Protein AF-A0A556QTY7-F1 (afdb_monomer_lite)

Foldseek 3Di:
DDDPAPCPDPQCVPQPLPDPQPDDAAAPVNLVPADPLLNLQLVVCVVVVLLVDSQSKDFQVVSCVVVVDPDPVSNVSNVVRCVVRVQWADGPDPRMIHGRNSHHDPVSVVNHD

Secondary structure (DSSP, 8-state):
-----GGGSGGGTT-TTSSS--SPPP-HHHHHHS-HHHHHHHHHHHHHTTTTSTT-EEEHHHHHHHH--S-HHHHHHHHHHHHHTTSEEE-SSTTEEEE-GGGS-HHHHHTT-

Sequence (113 aa):
MYNKGIKTFEEFLENPFLGENIGNAIDIEFMLSLSKPAQNIIRYMVKKKTCLEDKFLFDVDDFNKFSGYKSRAVYLKGVIDLIMKNVLAKTKLPHLYWVNKGILDKSSLISVM

Structure (mmCIF, N/CA/C/O backbone):
data_AF-A0A556QTY7-F1
#
_entry.id   AF-A0A556QTY7-F1
#
loop_
_atom_site.group_PDB
_atom_site.id
_atom_site.type_symbol
_atom_site.label_atom_id
_atom_site.label_alt_id
_atom_site.label_comp_id
_atom_site.label_asym_id
_atom_site.label_entity_id
_atom_site.label_seq_id
_atom_site.pdbx_PDB_ins_code
_atom_site.Cartn_x
_atom_site.Cartn_y
_atom_site.Cartn_z
_atom_site.occupancy
_atom_site.B_iso_or_equiv
_atom_site.auth_seq_id
_atom_site.auth_comp_id
_atom_site.auth_asym_id
_atom_site.auth_atom_id
_atom_site.pdbx_PDB_model_num
ATOM 1 N N . MET A 1 1 ? -29.609 6.331 10.913 1.00 36.16 1 MET A N 1
ATOM 2 C CA . MET A 1 1 ? -29.243 4.905 10.768 1.00 36.16 1 MET A CA 1
ATOM 3 C C . MET A 1 1 ? -27.751 4.783 11.027 1.00 36.16 1 MET A C 1
ATOM 5 O O . MET A 1 1 ? -26.978 5.389 10.301 1.00 36.16 1 MET A O 1
ATOM 9 N N . TYR A 1 2 ? -27.351 4.107 12.106 1.00 31.50 2 TYR A N 1
ATOM 10 C CA . TYR A 1 2 ? -25.938 3.864 12.413 1.00 31.50 2 TYR A CA 1
ATOM 11 C C . TYR A 1 2 ? -25.379 2.870 11.389 1.00 31.50 2 TYR A C 1
ATOM 13 O O . TYR A 1 2 ? -25.837 1.728 11.342 1.00 31.50 2 TYR A O 1
ATOM 21 N N . ASN A 1 3 ? -24.408 3.296 10.575 1.00 39.53 3 ASN A N 1
ATOM 22 C CA . ASN A 1 3 ? -23.601 2.376 9.777 1.00 39.53 3 ASN A CA 1
ATOM 23 C C . ASN A 1 3 ? -22.911 1.418 10.753 1.00 39.53 3 ASN A C 1
ATOM 25 O O . ASN A 1 3 ? -22.006 1.822 11.484 1.00 39.53 3 ASN A O 1
ATOM 29 N N . LYS A 1 4 ? -23.371 0.164 10.805 1.00 41.53 4 LYS A N 1
ATOM 30 C CA . LYS A 1 4 ? -22.681 -0.925 11.503 1.00 41.53 4 LYS A CA 1
ATOM 31 C C . LYS A 1 4 ? -21.369 -1.166 10.756 1.00 41.53 4 LYS A C 1
ATOM 33 O O . LYS A 1 4 ? -21.322 -1.920 9.794 1.00 41.53 4 LYS A O 1
ATOM 38 N N . GLY A 1 5 ? -20.356 -0.385 11.123 1.00 47.09 5 GLY A N 1
ATOM 39 C CA . GLY A 1 5 ? -19.059 -0.373 10.467 1.00 47.09 5 GLY A CA 1
ATOM 40 C C . GLY A 1 5 ? -18.319 -1.697 10.627 1.00 47.09 5 GLY A C 1
ATOM 41 O O . GLY A 1 5 ? -18.598 -2.473 11.537 1.00 47.09 5 GLY A O 1
ATOM 42 N N . ILE A 1 6 ? -17.317 -1.876 9.766 1.00 51.94 6 ILE A N 1
ATOM 43 C CA . ILE A 1 6 ? -16.350 -2.986 9.646 1.00 51.94 6 ILE A CA 1
ATOM 44 C C . ILE A 1 6 ? -15.837 -3.554 10.989 1.00 51.94 6 ILE A C 1
ATOM 46 O O . ILE A 1 6 ? -15.454 -4.717 11.061 1.00 51.94 6 ILE A O 1
ATOM 50 N N . LYS A 1 7 ? -15.917 -2.769 12.072 1.00 47.66 7 LYS A N 1
ATOM 51 C CA . LYS A 1 7 ? -15.647 -3.152 13.468 1.00 47.66 7 LYS A CA 1
ATOM 52 C C . LYS A 1 7 ? -16.420 -4.381 13.975 1.00 47.66 7 LYS A C 1
ATOM 54 O O . LYS A 1 7 ? -16.069 -4.897 15.026 1.00 47.66 7 LYS A O 1
ATOM 59 N N . THR A 1 8 ? -17.481 -4.823 13.296 1.00 48.44 8 THR A N 1
ATOM 60 C CA . THR A 1 8 ? -18.287 -5.980 13.727 1.00 48.44 8 THR A CA 1
ATOM 61 C C . THR A 1 8 ? -17.767 -7.337 13.247 1.00 48.44 8 THR A C 1
ATOM 63 O O . THR A 1 8 ? -18.333 -8.350 13.641 1.00 48.44 8 THR A O 1
ATOM 66 N N . PHE A 1 9 ? -16.729 -7.386 12.407 1.00 55.62 9 PHE A N 1
ATOM 67 C CA . PHE A 1 9 ? -16.095 -8.643 11.996 1.00 55.62 9 PHE A CA 1
ATOM 68 C C . PHE A 1 9 ? -14.817 -8.872 12.813 1.00 55.62 9 PHE A C 1
ATOM 70 O O . PHE A 1 9 ? -13.923 -8.028 12.799 1.00 55.62 9 PHE A O 1
ATOM 77 N N . GLU A 1 10 ? -14.716 -10.011 13.508 1.00 60.38 10 GLU A N 1
ATOM 78 C CA . GLU A 1 10 ? -13.575 -10.347 14.383 1.00 60.38 10 GLU A CA 1
ATOM 79 C C . GLU A 1 10 ? -12.225 -10.268 13.659 1.00 60.38 10 GLU A C 1
ATOM 81 O O . GLU A 1 10 ? -11.234 -9.812 14.221 1.00 60.38 10 GLU A O 1
ATOM 86 N N . GLU A 1 11 ? -12.199 -10.631 12.378 1.00 58.00 11 GLU A N 1
ATOM 87 C CA . GLU A 1 11 ? -11.009 -10.597 11.521 1.00 58.00 11 GLU A CA 1
ATOM 88 C C . GLU A 1 11 ? -10.478 -9.175 11.298 1.00 58.00 11 GLU A C 1
ATOM 90 O O . GLU A 1 11 ? -9.301 -8.994 10.998 1.00 58.00 11 GLU A O 1
ATOM 95 N N . PHE A 1 12 ? -11.336 -8.164 11.459 1.00 60.31 12 PHE A N 1
ATOM 96 C CA . PHE A 1 12 ? -10.996 -6.758 11.281 1.00 60.31 12 PHE A CA 1
ATOM 97 C C . PHE A 1 12 ? -10.619 -6.080 12.596 1.00 60.31 12 PHE A C 1
ATOM 99 O O . PHE A 1 12 ? -10.015 -5.017 12.539 1.00 60.31 12 PHE A O 1
ATOM 106 N N . LEU A 1 13 ? -10.884 -6.683 13.764 1.00 62.81 13 LEU A N 1
ATOM 107 C CA . LEU A 1 13 ? -10.460 -6.138 15.065 1.00 62.81 13 LEU A CA 1
ATOM 108 C C . LEU A 1 13 ? -8.935 -5.983 15.173 1.00 62.81 13 LEU A C 1
ATOM 110 O O . LEU A 1 13 ? -8.453 -5.170 15.954 1.00 62.81 13 LEU A O 1
ATOM 114 N N . GLU A 1 14 ? -8.182 -6.731 14.366 1.00 73.81 14 GLU A N 1
ATOM 115 C CA . GLU A 1 14 ? -6.719 -6.691 14.325 1.00 73.81 14 GLU A CA 1
ATOM 116 C C . GLU A 1 14 ? -6.150 -5.680 13.326 1.00 73.81 14 GLU A C 1
ATOM 118 O O . GLU A 1 14 ? -4.932 -5.586 13.188 1.00 73.81 14 GLU A O 1
ATOM 123 N N . ASN A 1 15 ? -6.990 -4.938 12.597 1.00 79.81 15 ASN A N 1
ATOM 124 C CA . ASN A 1 15 ? -6.492 -3.909 11.693 1.00 79.81 15 ASN A CA 1
ATOM 125 C C . ASN A 1 15 ? -5.863 -2.765 12.519 1.00 79.81 15 ASN A C 1
ATOM 127 O O . ASN A 1 15 ? -6.591 -2.030 13.193 1.00 79.81 15 ASN A O 1
ATOM 131 N N . PRO A 1 16 ? -4.529 -2.565 12.444 1.00 80.75 16 PRO A N 1
ATOM 132 C CA . PRO A 1 16 ? -3.829 -1.583 13.271 1.00 80.75 16 PRO A CA 1
ATOM 133 C C . PRO A 1 16 ? -4.141 -0.137 12.867 1.00 80.75 16 PRO A C 1
ATOM 135 O O . PRO A 1 16 ? -3.773 0.792 13.578 1.00 80.75 16 PRO A O 1
ATOM 138 N N . PHE A 1 17 ? -4.818 0.062 11.735 1.00 79.75 17 PHE A N 1
ATOM 139 C CA . PHE A 1 17 ? -5.254 1.365 11.245 1.00 79.75 17 PHE A CA 1
ATOM 140 C C . PHE A 1 17 ? -6.708 1.685 11.630 1.00 79.75 17 PHE A C 1
ATOM 142 O O . PHE A 1 17 ? -7.267 2.675 11.160 1.00 79.75 17 PHE A O 1
ATOM 149 N N . LEU A 1 18 ? -7.356 0.861 12.467 1.00 72.62 18 LEU A N 1
ATOM 150 C CA . LEU A 1 18 ? -8.665 1.179 13.041 1.00 72.62 18 LEU A CA 1
ATOM 151 C C . LEU A 1 18 ? -8.515 2.140 14.222 1.00 72.62 18 LEU A C 1
ATOM 153 O O . LEU A 1 18 ? -8.396 1.742 15.375 1.00 72.62 18 LEU A O 1
ATOM 157 N N . GLY A 1 19 ? -8.567 3.429 13.925 1.00 64.69 19 GLY A N 1
ATOM 158 C CA . GLY A 1 19 ? -8.320 4.510 14.876 1.00 64.69 19 GLY A CA 1
ATOM 159 C C . GLY A 1 19 ? -7.799 5.716 14.108 1.00 64.69 19 GLY A C 1
ATOM 160 O O . GLY A 1 19 ? -7.618 5.610 12.901 1.00 64.69 19 GLY A O 1
ATOM 161 N N . GLU A 1 20 ? -7.658 6.865 14.764 1.00 54.50 20 GLU A N 1
ATOM 162 C CA . GLU A 1 20 ? -7.240 8.149 14.172 1.00 54.50 20 GLU A CA 1
ATOM 163 C C . GLU A 1 20 ? -6.194 8.025 13.052 1.00 54.50 20 GLU A C 1
ATOM 165 O O . GLU A 1 20 ? -5.313 7.181 13.131 1.00 54.50 20 GLU A O 1
ATOM 170 N N . ASN A 1 21 ? -6.288 8.868 12.015 1.00 55.19 21 ASN A N 1
ATOM 171 C CA . ASN A 1 21 ? -5.392 8.878 10.850 1.00 55.19 21 ASN A CA 1
ATOM 172 C C . ASN A 1 21 ? -3.905 8.867 11.261 1.00 55.19 21 ASN A C 1
ATOM 174 O O . ASN A 1 21 ? -3.316 9.914 11.525 1.00 55.19 21 ASN A O 1
ATOM 178 N N . ILE A 1 22 ? -3.285 7.685 11.287 1.00 55.97 22 ILE A N 1
ATOM 179 C CA . ILE A 1 22 ? -1.876 7.526 11.655 1.00 55.97 22 ILE A CA 1
ATOM 180 C C . ILE A 1 22 ? -1.027 7.734 10.400 1.00 55.97 22 ILE A C 1
ATOM 182 O O . ILE A 1 22 ? -0.637 6.771 9.750 1.00 55.97 22 ILE A O 1
ATOM 186 N N . GLY A 1 23 ? -0.742 8.976 10.020 1.00 59.41 23 GLY A N 1
ATOM 187 C CA . GLY A 1 23 ? 0.266 9.242 8.991 1.00 59.41 23 GLY A CA 1
ATOM 188 C C . GLY A 1 23 ? 0.052 10.517 8.194 1.00 59.41 23 GLY A C 1
ATOM 189 O O . GLY A 1 23 ? -1.056 11.039 8.098 1.00 59.41 23 GLY A O 1
ATOM 190 N N . ASN A 1 24 ? 1.145 10.997 7.605 1.00 61.53 24 ASN A N 1
ATOM 191 C CA . ASN A 1 24 ? 1.113 12.097 6.653 1.00 61.53 24 ASN A CA 1
ATOM 192 C C . ASN A 1 24 ? 0.522 11.606 5.324 1.00 61.53 24 ASN A C 1
ATOM 194 O O . ASN A 1 24 ? 0.777 10.476 4.900 1.00 61.53 24 ASN A O 1
ATOM 198 N N . ALA A 1 25 ? -0.252 12.472 4.676 1.00 72.19 25 ALA A N 1
ATOM 199 C CA . ALA A 1 25 ? -0.752 12.285 3.320 1.00 72.19 25 ALA A CA 1
ATOM 200 C C . ALA A 1 25 ? 0.365 11.847 2.354 1.00 72.19 25 ALA A C 1
ATOM 202 O O . ALA A 1 25 ? 1.483 12.354 2.436 1.00 72.19 25 ALA A O 1
ATOM 203 N N . ILE A 1 26 ? 0.058 10.956 1.403 1.00 78.19 26 ILE A N 1
ATOM 204 C CA . ILE A 1 26 ? 0.943 10.733 0.251 1.00 78.19 26 ILE A CA 1
ATOM 205 C C . ILE A 1 26 ? 1.069 12.036 -0.535 1.00 78.19 26 ILE A C 1
ATOM 207 O O . ILE A 1 26 ? 0.093 12.520 -1.104 1.00 78.19 26 ILE A O 1
ATOM 211 N N . ASP A 1 27 ? 2.288 12.556 -0.596 1.00 81.12 27 ASP A N 1
ATO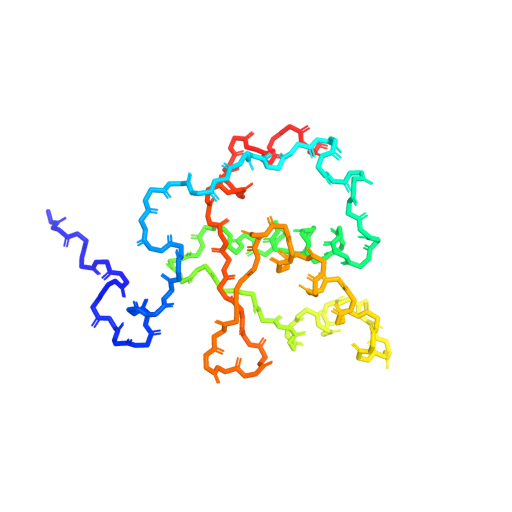M 212 C CA . ASP A 1 27 ? 2.690 13.671 -1.439 1.00 81.12 27 ASP A CA 1
ATOM 213 C C . ASP A 1 27 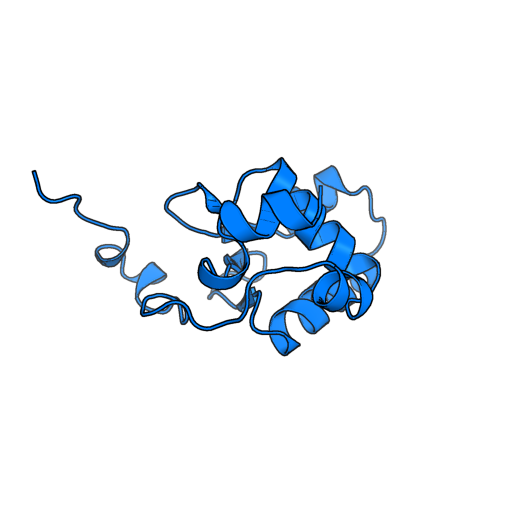? 3.806 13.241 -2.413 1.00 81.12 27 ASP A C 1
ATOM 215 O O . ASP A 1 27 ? 4.194 12.066 -2.503 1.00 81.12 27 ASP A O 1
ATOM 219 N N . ILE A 1 28 ? 4.300 14.199 -3.199 1.00 83.00 28 ILE A N 1
ATOM 220 C CA . ILE A 1 28 ? 5.345 13.951 -4.196 1.00 83.00 28 ILE A CA 1
ATOM 221 C C . ILE A 1 28 ? 6.648 13.497 -3.521 1.00 83.00 28 ILE A C 1
ATOM 223 O O . ILE A 1 28 ? 7.285 12.562 -4.008 1.00 83.00 28 ILE A O 1
ATOM 227 N N . GLU A 1 29 ? 7.039 14.108 -2.401 1.00 86.31 29 GLU A N 1
ATOM 228 C CA . GLU A 1 29 ? 8.278 13.767 -1.692 1.00 86.31 29 GLU A CA 1
ATOM 229 C C . GLU A 1 29 ? 8.229 12.339 -1.143 1.00 86.31 29 GLU A C 1
ATOM 231 O O . GLU A 1 29 ? 9.163 11.553 -1.339 1.00 86.31 29 GLU A O 1
ATOM 236 N N . PHE A 1 30 ? 7.100 11.959 -0.544 1.00 87.12 30 PHE A N 1
ATOM 237 C CA . PHE A 1 30 ? 6.843 10.605 -0.089 1.00 87.12 30 PHE A CA 1
ATOM 238 C C . PHE A 1 30 ? 6.962 9.612 -1.246 1.00 87.12 30 PHE A C 1
ATOM 240 O O . PHE A 1 30 ? 7.708 8.637 -1.139 1.00 87.12 30 PHE A O 1
ATOM 247 N N . MET A 1 31 ? 6.304 9.879 -2.379 1.00 88.50 31 MET A N 1
ATOM 248 C CA . MET A 1 31 ? 6.367 9.014 -3.563 1.00 88.50 31 MET A CA 1
ATOM 249 C C . MET A 1 31 ? 7.781 8.866 -4.125 1.00 88.50 31 MET A C 1
ATOM 251 O O . MET A 1 31 ? 8.148 7.772 -4.560 1.00 88.50 31 MET A O 1
ATOM 255 N N . LEU A 1 32 ? 8.579 9.936 -4.117 1.00 89.00 32 LEU A N 1
ATOM 256 C CA . LEU A 1 32 ? 9.974 9.904 -4.560 1.00 89.00 32 LEU A CA 1
ATOM 257 C C . LEU A 1 32 ? 10.878 9.135 -3.589 1.00 89.00 32 LEU A C 1
ATOM 259 O O . LEU A 1 32 ? 11.847 8.519 -4.031 1.00 89.00 32 LEU A O 1
ATOM 263 N N . SER A 1 33 ? 10.538 9.108 -2.297 1.00 91.25 33 SER A N 1
ATOM 264 C CA . SER A 1 33 ? 11.263 8.326 -1.287 1.00 91.25 33 SER A CA 1
ATOM 265 C C . SER A 1 33 ? 11.047 6.810 -1.405 1.00 91.25 33 SER A C 1
ATOM 267 O O . SER A 1 33 ? 11.852 6.032 -0.892 1.00 91.25 33 SER A O 1
ATOM 269 N N . LEU A 1 34 ? 9.972 6.383 -2.078 1.00 91.56 34 LEU A N 1
ATOM 270 C CA . LEU A 1 34 ? 9.616 4.977 -2.243 1.00 91.56 34 LEU A CA 1
ATOM 271 C C . LEU A 1 34 ? 10.415 4.301 -3.357 1.00 91.56 34 LEU A C 1
ATOM 273 O O . LEU A 1 34 ? 10.661 4.858 -4.432 1.00 91.56 34 LEU A O 1
ATOM 277 N N . SER A 1 35 ? 10.693 3.015 -3.159 1.00 93.25 35 SER A N 1
ATOM 278 C CA . SER A 1 35 ? 11.192 2.143 -4.214 1.00 93.25 35 SER A CA 1
ATOM 279 C C . SER A 1 35 ? 10.217 2.064 -5.396 1.00 93.25 35 SER A C 1
ATOM 281 O O . SER A 1 35 ? 8.996 2.166 -5.253 1.00 93.25 35 SER A O 1
ATOM 283 N N . LYS A 1 36 ? 10.740 1.811 -6.604 1.00 90.62 36 LYS A N 1
ATOM 284 C CA . LYS A 1 36 ? 9.899 1.700 -7.808 1.00 90.62 36 LYS A CA 1
ATOM 285 C C . LYS A 1 36 ? 8.762 0.667 -7.672 1.00 90.62 36 LYS A C 1
ATOM 287 O O . LYS A 1 36 ? 7.646 0.989 -8.085 1.00 90.62 36 LYS A O 1
ATOM 292 N N . PRO A 1 37 ? 8.982 -0.529 -7.083 1.00 91.38 37 PRO A N 1
ATOM 293 C CA . PRO A 1 37 ? 7.894 -1.469 -6.820 1.00 91.38 37 PRO A CA 1
ATOM 294 C C . PRO A 1 37 ? 6.841 -0.921 -5.846 1.00 91.38 37 PRO A C 1
ATOM 296 O O . PRO A 1 37 ? 5.653 -1.085 -6.110 1.00 91.38 37 PRO A O 1
ATOM 299 N N . ALA A 1 38 ? 7.241 -0.222 -4.777 1.00 92.06 38 ALA A N 1
ATOM 300 C CA . ALA A 1 38 ? 6.307 0.396 -3.831 1.00 92.06 38 ALA A CA 1
ATOM 301 C C . ALA A 1 38 ? 5.444 1.474 -4.503 1.00 92.06 38 ALA A C 1
ATOM 303 O O . ALA A 1 38 ? 4.220 1.447 -4.382 1.00 92.06 38 ALA A O 1
ATOM 304 N N . GLN A 1 39 ? 6.047 2.351 -5.313 1.00 91.25 39 GLN A N 1
ATOM 305 C CA . GLN A 1 39 ? 5.293 3.334 -6.101 1.00 91.25 39 GLN A CA 1
ATOM 306 C C . GLN A 1 39 ? 4.256 2.672 -7.021 1.00 91.25 39 GLN A C 1
ATOM 308 O O . GLN A 1 39 ? 3.159 3.195 -7.203 1.00 91.25 39 GLN A O 1
ATOM 313 N N . ASN A 1 40 ? 4.590 1.530 -7.631 1.00 90.31 40 ASN A N 1
ATOM 314 C CA . ASN A 1 40 ? 3.664 0.806 -8.502 1.00 90.31 40 ASN A CA 1
ATOM 315 C C . ASN A 1 40 ? 2.501 0.182 -7.726 1.00 90.31 40 ASN A C 1
ATOM 317 O O . ASN A 1 40 ? 1.376 0.198 -8.224 1.00 90.31 40 ASN A O 1
ATOM 321 N N . ILE A 1 41 ? 2.750 -0.306 -6.509 1.00 91.38 41 ILE A N 1
ATOM 322 C CA . ILE A 1 41 ? 1.697 -0.781 -5.605 1.00 91.38 41 ILE A CA 1
ATOM 323 C C . ILE A 1 41 ? 0.768 0.378 -5.215 1.00 91.38 41 ILE A C 1
ATOM 325 O O . ILE A 1 41 ? -0.448 0.226 -5.299 1.00 91.38 41 ILE A O 1
ATOM 329 N N . ILE A 1 42 ? 1.303 1.563 -4.895 1.00 89.12 42 ILE A N 1
ATOM 330 C CA . ILE A 1 42 ? 0.471 2.748 -4.622 1.00 89.12 42 ILE A CA 1
ATOM 331 C C . ILE A 1 42 ? -0.380 3.119 -5.839 1.00 89.12 42 ILE A C 1
ATOM 333 O O . ILE A 1 42 ? -1.598 3.221 -5.717 1.00 89.12 42 ILE A O 1
ATOM 337 N N . ARG A 1 43 ? 0.217 3.236 -7.034 1.00 87.31 43 ARG A N 1
ATOM 338 C CA . ARG A 1 43 ? -0.535 3.522 -8.273 1.00 87.31 43 ARG A CA 1
ATOM 339 C C . ARG A 1 43 ? -1.654 2.510 -8.513 1.00 87.31 43 ARG A C 1
ATOM 341 O O . ARG A 1 43 ? -2.742 2.882 -8.945 1.00 87.31 43 ARG A O 1
ATOM 348 N N . TYR A 1 44 ? -1.392 1.238 -8.230 1.00 88.44 44 TYR A N 1
ATOM 349 C CA . TYR A 1 44 ? -2.391 0.185 -8.323 1.00 88.44 44 TYR A CA 1
ATOM 350 C C . TYR A 1 44 ? -3.543 0.381 -7.329 1.00 88.44 44 TYR A C 1
ATOM 352 O O . TYR A 1 44 ? -4.697 0.370 -7.756 1.00 88.44 44 TYR A O 1
ATOM 360 N N . MET A 1 45 ? -3.250 0.617 -6.045 1.00 87.19 45 MET A N 1
ATOM 361 C CA . MET A 1 45 ? -4.276 0.846 -5.018 1.00 87.19 45 MET A CA 1
ATOM 362 C C . MET A 1 45 ? -5.139 2.072 -5.344 1.00 87.19 45 MET A C 1
ATOM 364 O O . MET A 1 45 ? -6.361 2.039 -5.210 1.00 87.19 45 MET A O 1
ATOM 368 N N . VAL A 1 46 ? -4.522 3.139 -5.860 1.00 82.56 46 VAL A N 1
ATOM 369 C CA . VAL A 1 46 ? -5.231 4.339 -6.328 1.00 82.56 46 VAL A CA 1
ATOM 370 C C . VAL A 1 46 ? -6.142 4.012 -7.508 1.00 82.56 46 VAL A C 1
ATOM 372 O O . VAL A 1 46 ? -7.326 4.347 -7.488 1.00 82.56 46 VAL A O 1
ATOM 375 N N . LYS A 1 47 ? -5.630 3.296 -8.517 1.00 83.12 47 LYS A N 1
ATOM 376 C CA . LYS A 1 47 ? -6.407 2.896 -9.700 1.00 83.12 47 LYS A CA 1
ATOM 377 C C . LYS A 1 47 ? -7.593 1.999 -9.339 1.00 83.12 47 LYS A C 1
ATOM 379 O O . LYS A 1 47 ? -8.671 2.158 -9.908 1.00 83.12 47 LYS A O 1
ATOM 384 N N . LYS A 1 48 ? -7.398 1.063 -8.408 1.00 81.69 48 LYS A N 1
ATOM 385 C CA . LYS A 1 48 ? -8.442 0.165 -7.895 1.00 81.69 48 LYS A CA 1
ATOM 386 C C . LYS A 1 48 ? -9.379 0.844 -6.900 1.00 81.69 48 LYS A C 1
ATOM 388 O O . LYS A 1 48 ? -10.393 0.255 -6.556 1.00 81.69 48 LYS A O 1
ATOM 393 N N . LYS A 1 49 ? -9.082 2.083 -6.492 1.00 75.19 49 LYS A N 1
ATOM 394 C CA . LYS A 1 49 ? -9.832 2.828 -5.474 1.00 75.19 49 LYS A CA 1
ATOM 395 C C . LYS A 1 49 ? -9.923 2.053 -4.160 1.00 75.19 49 LYS A C 1
ATOM 397 O O . LYS A 1 49 ? -10.928 2.122 -3.463 1.00 75.19 49 LYS A O 1
ATOM 402 N N . THR A 1 50 ? -8.853 1.353 -3.797 1.00 68.81 50 THR A N 1
ATOM 403 C CA . THR A 1 50 ? -8.785 0.519 -2.591 1.00 68.81 50 THR A CA 1
ATOM 404 C C . THR A 1 50 ? -8.946 1.350 -1.309 1.00 68.81 50 THR A C 1
ATOM 406 O O . THR A 1 50 ? -9.387 0.844 -0.284 1.00 68.81 50 THR A O 1
ATOM 409 N N . CYS A 1 51 ? -8.662 2.657 -1.376 1.00 60.97 51 CYS A N 1
ATOM 410 C CA . CYS A 1 51 ? -8.939 3.636 -0.320 1.00 60.97 51 CYS A CA 1
ATOM 411 C C . CYS A 1 51 ? -10.407 4.100 -0.240 1.00 60.97 51 CYS A C 1
ATOM 413 O O . CYS A 1 51 ? -10.749 4.924 0.604 1.00 60.97 51 CYS A O 1
ATOM 415 N N . LEU A 1 52 ? -11.277 3.626 -1.131 1.00 62.19 52 LEU A N 1
ATOM 416 C CA . LEU A 1 52 ? -12.720 3.873 -1.099 1.00 62.19 52 LEU A CA 1
ATOM 417 C C . LEU A 1 52 ? -13.510 2.613 -0.734 1.00 62.19 52 LEU A C 1
ATOM 419 O O . LEU A 1 52 ? -14.719 2.699 -0.539 1.00 62.19 52 LEU A O 1
ATOM 423 N N . GLU A 1 53 ? -12.849 1.458 -0.662 1.00 64.88 53 GLU A N 1
ATOM 424 C CA . GLU A 1 53 ? -13.468 0.216 -0.220 1.00 64.88 53 GLU A CA 1
ATOM 425 C C . GLU A 1 53 ? -13.631 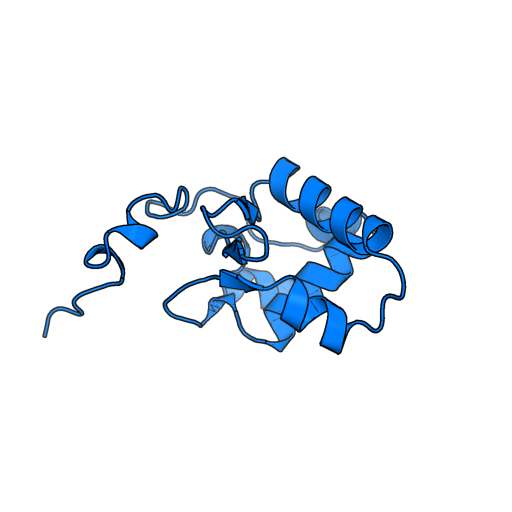0.218 1.297 1.00 64.88 53 GLU A C 1
ATOM 427 O O . GLU A 1 53 ? -12.720 0.611 2.021 1.00 64.88 53 GLU A O 1
ATOM 432 N N . ASP A 1 54 ? -14.752 -0.311 1.787 1.00 62.38 54 ASP A N 1
ATOM 433 C CA . ASP A 1 54 ? -15.019 -0.414 3.226 1.00 62.38 54 ASP A CA 1
ATOM 434 C C . ASP A 1 54 ? -13.910 -1.177 3.970 1.00 62.38 54 ASP A C 1
ATOM 436 O O . ASP A 1 54 ? -13.631 -0.914 5.135 1.00 62.38 54 ASP A O 1
ATOM 440 N N . LYS A 1 55 ? -13.250 -2.126 3.299 1.00 63.28 55 LYS A N 1
ATOM 441 C CA . LYS A 1 55 ? -12.304 -3.054 3.927 1.00 63.28 55 LYS A CA 1
ATOM 442 C C . LYS A 1 55 ? -10.845 -2.592 3.893 1.00 63.28 55 LYS A C 1
ATOM 444 O O . LYS A 1 55 ? -10.071 -3.108 4.691 1.00 63.28 55 LYS A O 1
ATOM 449 N N . PHE A 1 56 ? -10.477 -1.637 3.030 1.00 79.31 56 PHE A N 1
ATOM 450 C CA . PHE A 1 56 ? -9.107 -1.109 2.891 1.00 79.31 56 PHE A CA 1
ATOM 451 C C . PHE A 1 56 ? -8.034 -2.211 2.821 1.00 79.31 56 PHE A C 1
ATOM 453 O O . PHE A 1 56 ? -7.120 -2.264 3.646 1.00 79.31 56 PHE A O 1
ATOM 460 N N . LEU A 1 57 ? -8.167 -3.124 1.856 1.00 85.12 57 LEU A N 1
ATOM 461 C CA . LEU A 1 57 ? -7.301 -4.297 1.725 1.00 85.12 57 LEU A CA 1
ATOM 462 C C . LEU A 1 57 ? -6.503 -4.272 0.427 1.00 85.12 57 LEU A C 1
ATOM 464 O O . LEU A 1 57 ? -7.061 -4.136 -0.654 1.00 85.12 57 LEU A O 1
ATOM 468 N N . PHE A 1 58 ? -5.198 -4.497 0.524 1.00 88.69 58 PHE A N 1
ATOM 469 C CA . PHE A 1 58 ? -4.339 -4.736 -0.625 1.00 88.69 58 PHE A CA 1
ATOM 470 C C . PHE A 1 58 ? -4.129 -6.240 -0.823 1.00 88.69 58 PHE A C 1
ATOM 472 O O . PHE A 1 58 ? -3.556 -6.908 0.039 1.00 88.69 58 PHE A O 1
ATOM 479 N N . ASP A 1 59 ? -4.574 -6.750 -1.974 1.00 88.88 59 ASP A N 1
ATOM 480 C CA . ASP A 1 59 ? -4.350 -8.127 -2.419 1.00 88.88 59 ASP A CA 1
ATOM 481 C C . ASP A 1 59 ? -3.159 -8.201 -3.384 1.00 88.88 59 ASP A C 1
ATOM 483 O O . ASP A 1 59 ? -3.182 -7.670 -4.501 1.00 88.88 59 ASP A O 1
ATOM 487 N N . VAL A 1 60 ? -2.105 -8.882 -2.938 1.00 87.88 60 VAL A N 1
ATOM 488 C CA . VAL A 1 60 ? -0.882 -9.105 -3.713 1.00 87.88 60 VAL A CA 1
ATOM 489 C C . VAL A 1 60 ? -1.121 -9.989 -4.934 1.00 87.88 60 VAL A C 1
ATOM 491 O O . VAL A 1 60 ? -0.475 -9.789 -5.965 1.00 87.88 60 VAL A O 1
ATOM 494 N N . ASP A 1 61 ? -2.022 -10.962 -4.849 1.00 85.88 61 ASP A N 1
ATOM 495 C CA . ASP A 1 61 ? -2.286 -11.873 -5.955 1.00 85.88 61 ASP A CA 1
ATOM 496 C C . ASP A 1 61 ? -3.078 -11.165 -7.064 1.00 85.88 61 ASP A C 1
ATOM 498 O O . ASP A 1 61 ? -2.780 -11.365 -8.246 1.00 85.88 61 ASP A O 1
ATOM 502 N N . ASP A 1 62 ? -4.010 -10.264 -6.719 1.00 86.69 62 ASP A N 1
ATOM 503 C CA . ASP A 1 62 ? -4.660 -9.375 -7.703 1.00 86.69 62 ASP A CA 1
ATOM 504 C C . ASP A 1 62 ? -3.653 -8.377 -8.307 1.00 86.69 62 ASP A C 1
ATOM 506 O O . ASP A 1 62 ? -3.593 -8.188 -9.527 1.00 86.69 62 ASP A O 1
ATOM 510 N N . PHE A 1 63 ? -2.759 -7.813 -7.486 1.00 88.06 63 PHE A N 1
ATOM 511 C CA . PHE A 1 63 ? -1.684 -6.947 -7.978 1.00 88.06 63 PHE A CA 1
ATOM 512 C C . PHE A 1 63 ? -0.739 -7.656 -8.953 1.00 88.06 63 PHE A C 1
ATOM 514 O O . PHE A 1 63 ? -0.315 -7.063 -9.947 1.00 88.06 63 PHE A O 1
ATOM 521 N N . ASN A 1 64 ? -0.398 -8.920 -8.710 1.00 83.88 64 ASN A N 1
ATOM 522 C CA . ASN A 1 64 ? 0.466 -9.690 -9.606 1.00 83.88 64 ASN A CA 1
ATOM 523 C C . ASN A 1 64 ? -0.174 -9.911 -10.972 1.00 83.88 64 ASN A C 1
ATOM 525 O O . ASN A 1 64 ? 0.491 -9.739 -11.996 1.00 83.88 64 ASN A O 1
ATOM 529 N N . LYS A 1 65 ? -1.476 -10.218 -10.994 1.00 83.50 65 LYS A N 1
ATOM 530 C CA . LYS A 1 65 ? -2.246 -10.330 -12.240 1.00 83.50 65 LYS A CA 1
ATOM 531 C C . LYS A 1 65 ? -2.262 -9.006 -13.003 1.00 83.50 65 LYS A C 1
ATOM 533 O O . LYS A 1 65 ? -2.173 -9.008 -14.226 1.00 83.50 65 LYS A O 1
ATOM 538 N N . PHE A 1 66 ? -2.333 -7.882 -12.289 1.00 81.56 66 PHE A N 1
ATOM 539 C CA . PHE A 1 66 ? -2.344 -6.548 -12.888 1.00 81.56 66 PHE A CA 1
ATOM 540 C C . P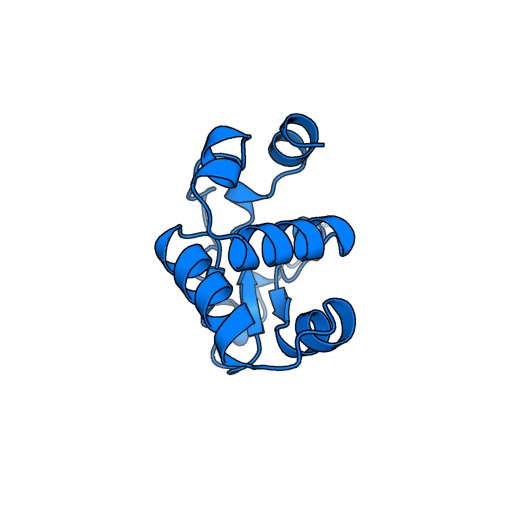HE A 1 66 ? -0.970 -6.076 -13.391 1.00 81.56 66 PHE A C 1
ATOM 542 O O . PHE A 1 66 ? -0.866 -5.483 -14.461 1.00 81.56 66 PHE A O 1
ATOM 549 N N . SER A 1 67 ? 0.080 -6.283 -12.600 1.00 80.44 67 SER A N 1
ATOM 550 C CA . SER A 1 67 ? 1.414 -5.720 -12.844 1.00 80.44 67 SER A CA 1
ATOM 551 C C . SER A 1 67 ? 2.231 -6.503 -13.872 1.00 80.44 67 SER A C 1
ATOM 553 O O . SER A 1 67 ? 3.183 -5.959 -14.429 1.00 80.44 67 SER A O 1
ATOM 555 N N . GLY A 1 68 ? 1.892 -7.775 -14.110 1.00 76.25 68 GLY A N 1
ATOM 556 C CA . GLY A 1 68 ? 2.642 -8.649 -15.013 1.00 76.25 68 GLY A CA 1
ATOM 557 C C . GLY A 1 68 ? 4.050 -8.989 -14.509 1.00 76.25 68 GLY A C 1
ATOM 558 O O . GLY A 1 68 ? 4.889 -9.458 -15.284 1.00 76.25 68 GLY A O 1
ATOM 559 N N . TYR A 1 69 ? 4.345 -8.748 -13.225 1.00 77.19 69 TYR A N 1
ATOM 560 C CA . TYR A 1 69 ? 5.633 -9.115 -12.649 1.00 77.19 69 TYR A CA 1
ATOM 561 C C . TYR A 1 69 ? 5.826 -10.632 -12.673 1.00 77.19 69 TYR A C 1
ATOM 563 O O . TYR A 1 69 ? 5.033 -11.391 -12.127 1.00 77.19 69 TYR A O 1
ATOM 571 N N . LYS A 1 70 ? 6.938 -11.076 -13.268 1.00 71.88 70 LYS A N 1
ATOM 572 C CA . LYS A 1 70 ? 7.281 -12.504 -13.386 1.00 71.88 70 LYS A CA 1
ATOM 573 C C . LYS A 1 70 ? 7.867 -13.106 -12.106 1.00 71.88 70 LYS A C 1
ATOM 575 O O . LYS A 1 70 ? 7.971 -14.321 -12.002 1.00 71.88 70 LYS A O 1
ATOM 580 N N . SER A 1 71 ? 8.302 -12.272 -11.159 1.00 78.31 71 SER A N 1
ATOM 581 C CA . SER A 1 71 ? 9.010 -12.714 -9.955 1.00 78.31 71 SER A CA 1
ATOM 582 C C . SER A 1 71 ? 8.411 -12.130 -8.686 1.00 78.31 71 SER A C 1
ATOM 584 O O . SER A 1 71 ? 8.245 -10.915 -8.549 1.00 78.31 71 SER A O 1
ATOM 586 N N . ARG A 1 72 ? 8.194 -13.024 -7.717 1.00 77.31 72 ARG A N 1
ATOM 587 C CA . ARG A 1 72 ? 7.678 -12.702 -6.388 1.00 77.31 72 ARG A CA 1
ATOM 588 C C . ARG A 1 72 ? 8.573 -11.761 -5.589 1.00 77.31 72 ARG A C 1
ATOM 590 O O . ARG A 1 72 ? 8.086 -10.915 -4.845 1.00 77.31 72 ARG A O 1
ATOM 597 N N . ALA A 1 73 ? 9.883 -11.850 -5.798 1.00 81.94 73 ALA A N 1
ATOM 598 C CA . ALA A 1 73 ? 10.851 -11.004 -5.109 1.00 81.94 73 ALA A CA 1
ATOM 599 C C . ALA A 1 73 ? 10.677 -9.508 -5.438 1.00 81.94 73 ALA A C 1
ATOM 601 O O . ALA A 1 73 ? 10.934 -8.656 -4.588 1.00 81.94 73 ALA A O 1
ATOM 602 N N . VAL A 1 74 ? 10.213 -9.181 -6.652 1.00 79.94 74 VAL A N 1
ATOM 603 C CA . VAL A 1 74 ? 10.131 -7.794 -7.135 1.00 79.94 74 VAL A CA 1
ATOM 604 C C . VAL A 1 74 ? 9.058 -7.009 -6.388 1.00 79.94 74 VAL A C 1
ATOM 606 O O . VAL A 1 74 ? 9.338 -5.917 -5.893 1.00 79.94 74 VAL A O 1
ATOM 609 N N . TYR A 1 75 ? 7.850 -7.561 -6.258 1.00 82.62 75 TYR A N 1
ATOM 610 C CA . TYR A 1 75 ? 6.783 -6.883 -5.523 1.00 82.62 75 TYR A CA 1
ATOM 611 C C . TYR A 1 75 ? 6.982 -6.973 -4.008 1.00 82.62 75 TYR A C 1
ATOM 613 O O . TYR A 1 75 ? 6.631 -6.028 -3.307 1.00 82.62 75 TYR A O 1
ATOM 621 N N . LEU A 1 76 ? 7.590 -8.053 -3.490 1.00 88.25 76 LEU A N 1
ATOM 622 C CA . LEU A 1 76 ? 7.850 -8.195 -2.052 1.00 88.25 76 LEU A CA 1
ATOM 623 C C . LEU A 1 76 ? 8.736 -7.069 -1.519 1.00 88.25 76 LEU A C 1
ATOM 625 O O . LEU A 1 76 ? 8.479 -6.570 -0.429 1.00 88.25 76 LEU A O 1
ATOM 629 N N . LYS A 1 77 ? 9.722 -6.615 -2.303 1.00 90.06 77 LYS A N 1
ATOM 630 C CA . LYS A 1 77 ? 10.516 -5.430 -1.954 1.00 90.06 77 LYS A CA 1
ATOM 631 C C . LYS A 1 77 ? 9.633 -4.193 -1.763 1.00 90.06 77 LYS A C 1
ATOM 633 O O . LYS A 1 77 ? 9.820 -3.463 -0.798 1.00 90.06 77 LYS A O 1
ATOM 638 N N . GLY A 1 78 ? 8.659 -3.987 -2.652 1.00 92.31 78 GLY A N 1
ATOM 639 C CA . GLY A 1 78 ? 7.705 -2.882 -2.546 1.00 92.31 78 GLY A CA 1
ATOM 640 C C . GLY A 1 78 ? 6.773 -3.014 -1.343 1.00 92.31 78 GLY A C 1
ATOM 641 O O . GLY A 1 78 ? 6.532 -2.038 -0.647 1.00 92.31 78 GLY A O 1
ATOM 642 N N . VAL A 1 79 ? 6.296 -4.226 -1.055 1.00 92.44 79 VAL A N 1
ATOM 643 C CA . VAL A 1 79 ? 5.465 -4.497 0.128 1.00 92.44 79 VAL A CA 1
ATOM 644 C C . VAL A 1 79 ? 6.230 -4.208 1.420 1.00 92.44 79 VAL A C 1
ATOM 646 O O . VAL A 1 79 ? 5.692 -3.550 2.302 1.00 92.44 79 VAL A O 1
ATOM 649 N N . ILE A 1 80 ? 7.482 -4.663 1.533 1.00 92.94 80 ILE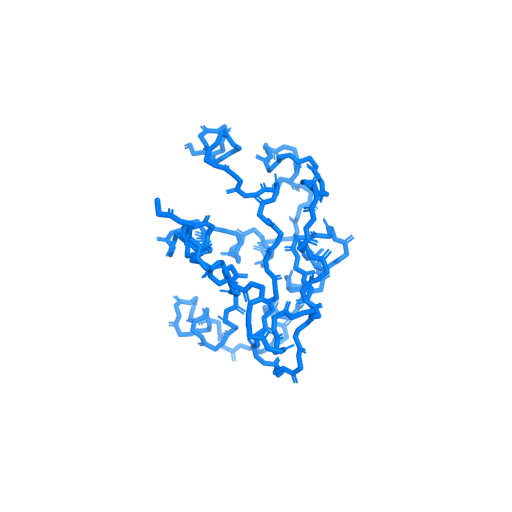 A N 1
ATOM 650 C CA . ILE A 1 80 ? 8.323 -4.413 2.714 1.00 92.94 80 ILE A CA 1
ATOM 651 C C . ILE A 1 80 ? 8.538 -2.911 2.914 1.00 92.94 80 ILE A C 1
ATOM 653 O O . ILE A 1 80 ? 8.363 -2.418 4.023 1.00 92.94 80 ILE A O 1
ATOM 657 N N . ASP A 1 81 ? 8.864 -2.188 1.845 1.00 93.50 81 ASP A N 1
ATOM 658 C CA . ASP A 1 81 ? 9.056 -0.736 1.868 1.00 93.50 81 ASP A CA 1
ATOM 659 C C . ASP A 1 81 ? 7.793 -0.007 2.369 1.00 93.50 81 ASP A C 1
ATOM 661 O O . ASP A 1 81 ? 7.846 0.804 3.290 1.00 93.50 81 ASP A O 1
ATOM 665 N N . LEU A 1 82 ? 6.616 -0.396 1.867 1.00 92.19 82 LEU A N 1
ATOM 666 C CA . LEU A 1 82 ? 5.335 0.159 2.311 1.00 92.19 82 LEU A CA 1
ATOM 667 C C . LEU A 1 82 ? 4.969 -0.206 3.759 1.00 92.19 82 LEU A C 1
ATOM 669 O O . LEU A 1 82 ? 4.338 0.602 4.438 1.00 92.19 82 LEU A O 1
ATOM 673 N N . ILE A 1 83 ? 5.379 -1.377 4.255 1.00 92.31 83 ILE A N 1
ATOM 674 C CA . ILE A 1 83 ? 5.243 -1.730 5.677 1.00 92.31 83 ILE A CA 1
ATOM 675 C C . ILE A 1 83 ? 6.147 -0.838 6.533 1.00 92.31 83 ILE A C 1
ATOM 677 O O . ILE A 1 83 ? 5.691 -0.275 7.523 1.00 92.31 83 ILE A O 1
ATOM 681 N N . MET A 1 84 ? 7.408 -0.649 6.133 1.00 91.00 84 MET A N 1
ATOM 682 C CA . MET A 1 84 ? 8.356 0.217 6.849 1.00 91.00 84 MET A CA 1
ATOM 683 C C . MET A 1 84 ? 7.908 1.685 6.892 1.00 91.00 84 MET A C 1
ATOM 685 O O . MET A 1 84 ? 8.312 2.426 7.786 1.00 91.00 84 MET A O 1
ATOM 689 N N . LYS A 1 85 ? 7.076 2.108 5.936 1.00 89.50 85 LYS A N 1
ATOM 690 C CA . LYS A 1 85 ? 6.486 3.450 5.859 1.00 89.50 85 LYS A CA 1
ATOM 691 C C . LYS A 1 85 ? 5.077 3.548 6.458 1.00 89.50 85 LYS A C 1
ATOM 693 O O . LYS A 1 85 ? 4.423 4.566 6.263 1.00 89.50 85 LYS A O 1
ATOM 698 N N . ASN A 1 86 ? 4.603 2.524 7.173 1.00 88.50 86 ASN A N 1
ATOM 699 C CA . ASN A 1 86 ? 3.264 2.471 7.781 1.00 88.50 86 ASN A CA 1
ATOM 700 C C . ASN A 1 86 ? 2.095 2.633 6.787 1.00 88.50 86 ASN A C 1
ATOM 702 O O . ASN A 1 86 ? 0.997 3.025 7.179 1.00 88.50 86 ASN A O 1
ATOM 706 N N . VAL A 1 87 ? 2.307 2.317 5.506 1.00 88.94 87 VAL A N 1
ATOM 707 C CA . VAL A 1 87 ? 1.248 2.307 4.481 1.00 88.94 87 VAL A CA 1
ATOM 708 C C . VAL A 1 87 ? 0.495 0.983 4.494 1.00 88.94 87 VAL A C 1
ATOM 710 O O . VAL A 1 87 ? -0.721 0.962 4.311 1.00 88.94 87 VAL A O 1
ATOM 713 N N . LEU A 1 88 ? 1.220 -0.119 4.706 1.00 91.56 88 LEU A N 1
ATOM 714 C CA . LEU A 1 88 ? 0.667 -1.466 4.771 1.00 91.56 88 LEU A CA 1
ATOM 715 C C . LEU A 1 88 ? 0.932 -2.109 6.130 1.00 91.56 88 LEU A C 1
ATOM 717 O O . LEU A 1 88 ? 1.978 -1.896 6.737 1.00 91.56 88 LEU A O 1
ATOM 721 N N . ALA A 1 89 ? 0.026 -2.981 6.557 1.00 89.88 89 ALA A N 1
ATOM 722 C CA . ALA A 1 89 ? 0.266 -3.912 7.654 1.00 89.88 89 ALA A CA 1
ATOM 723 C C . ALA A 1 89 ? -0.166 -5.325 7.259 1.00 89.88 89 ALA A C 1
ATOM 725 O O . ALA A 1 89 ? -1.041 -5.512 6.415 1.00 89.88 89 ALA A O 1
ATOM 726 N N . LYS A 1 90 ? 0.472 -6.344 7.841 1.00 89.62 90 LYS A N 1
ATOM 727 C CA . LYS A 1 90 ? 0.110 -7.739 7.562 1.00 89.62 90 LYS A CA 1
ATOM 728 C C . LYS A 1 90 ? -1.270 -8.061 8.129 1.00 89.62 90 LYS A C 1
ATOM 730 O O . LYS A 1 90 ? -1.593 -7.647 9.239 1.00 89.62 90 LYS A O 1
ATOM 735 N N . THR A 1 91 ? -2.036 -8.854 7.388 1.00 87.31 91 THR A N 1
ATOM 736 C CA . THR A 1 91 ? -3.194 -9.575 7.930 1.00 87.31 91 THR A CA 1
ATOM 737 C C . THR A 1 91 ? -2.777 -10.993 8.350 1.00 87.31 91 THR A C 1
ATOM 739 O O . THR A 1 91 ? -1.626 -11.398 8.148 1.00 87.31 91 THR A O 1
ATOM 742 N N . LYS A 1 92 ? -3.716 -11.788 8.881 1.00 84.25 92 LYS A N 1
ATOM 743 C CA . LYS A 1 92 ? -3.524 -13.242 9.059 1.00 84.25 92 LYS A CA 1
ATOM 744 C C . LYS A 1 92 ? -3.393 -13.993 7.731 1.00 84.25 92 LYS A C 1
ATOM 746 O O . LYS A 1 92 ? -2.855 -15.097 7.702 1.00 84.25 92 LYS A O 1
ATOM 751 N N . LEU A 1 93 ? -3.893 -13.414 6.639 1.00 82.88 93 LEU A N 1
ATOM 752 C CA . LEU A 1 93 ? -3.868 -14.018 5.316 1.00 82.88 93 LEU A CA 1
ATOM 753 C C . LEU A 1 93 ? -2.588 -13.596 4.574 1.00 82.88 93 LEU A C 1
ATOM 755 O O . LEU A 1 93 ? -2.313 -12.407 4.430 1.00 82.88 93 LEU A O 1
ATOM 759 N N . PRO A 1 94 ? -1.792 -14.547 4.054 1.00 82.19 94 PRO A N 1
ATOM 760 C CA . PRO A 1 94 ? -0.441 -14.270 3.556 1.00 82.1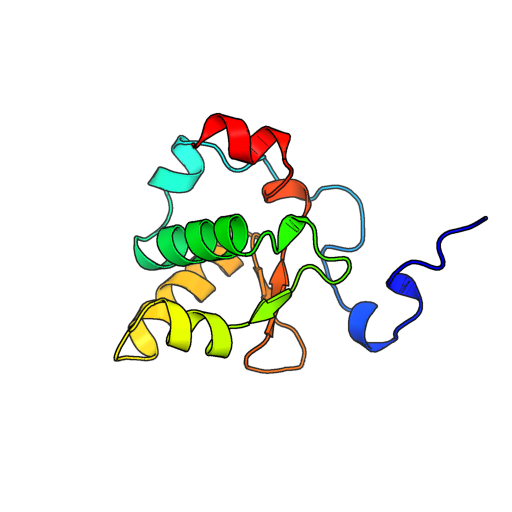9 94 PRO A CA 1
ATOM 761 C C . PRO A 1 94 ? -0.384 -13.418 2.277 1.00 82.19 94 PRO A C 1
ATOM 763 O O . PRO A 1 94 ? 0.693 -12.942 1.919 1.00 82.19 94 PRO A O 1
ATOM 766 N N . HIS A 1 95 ? -1.508 -13.258 1.576 1.00 83.88 95 HIS A N 1
ATOM 767 C CA . HIS A 1 95 ? -1.634 -12.471 0.345 1.00 83.88 95 HIS A CA 1
ATOM 768 C C . HIS A 1 95 ? -2.357 -11.130 0.562 1.00 83.88 95 HIS A C 1
ATOM 770 O O . HIS A 1 95 ? -2.350 -10.297 -0.342 1.00 83.88 95 HIS A O 1
ATOM 776 N N . LEU A 1 96 ? -2.936 -10.901 1.749 1.00 87.94 96 LEU A N 1
ATOM 777 C CA . LEU A 1 96 ? -3.705 -9.697 2.060 1.00 87.94 96 LEU A CA 1
ATOM 778 C C . LEU A 1 96 ? -2.995 -8.818 3.084 1.00 87.94 96 LEU A C 1
ATOM 780 O O . LEU A 1 96 ? -2.440 -9.294 4.080 1.00 87.94 96 LEU A O 1
ATOM 784 N N . TYR A 1 97 ? -3.087 -7.513 2.857 1.00 90.50 97 TYR A N 1
ATOM 785 C CA . TYR A 1 97 ? -2.508 -6.481 3.705 1.00 90.50 97 TYR A CA 1
ATOM 786 C C . TYR A 1 97 ? -3.557 -5.428 4.042 1.00 90.50 97 TYR A C 1
ATOM 788 O O . TYR A 1 97 ? -4.321 -5.009 3.174 1.00 90.50 97 TYR A O 1
ATOM 796 N N . TRP A 1 98 ? -3.560 -4.971 5.291 1.00 89.50 98 TRP A N 1
ATOM 797 C CA . TRP A 1 98 ? -4.293 -3.777 5.689 1.00 89.50 98 TRP A CA 1
ATOM 798 C C . TRP A 1 98 ? -3.667 -2.554 5.035 1.00 89.50 98 TRP A C 1
ATOM 800 O O . TRP A 1 98 ? -2.442 -2.446 4.981 1.00 89.50 98 TRP A O 1
ATOM 810 N N . VAL A 1 99 ? -4.505 -1.631 4.578 1.00 87.94 99 VAL A N 1
ATOM 811 C CA . VAL A 1 99 ? -4.097 -0.359 3.987 1.00 87.94 99 VAL A CA 1
ATOM 812 C C . VAL A 1 99 ? -4.411 0.771 4.960 1.00 87.94 99 VAL A C 1
ATOM 814 O O . VAL A 1 99 ? -5.534 0.897 5.450 1.00 87.94 99 VAL A O 1
ATOM 817 N N . ASN A 1 100 ? -3.423 1.622 5.218 1.00 85.44 100 ASN A N 1
ATOM 818 C CA . ASN A 1 100 ? -3.604 2.796 6.054 1.00 85.44 100 ASN A CA 1
ATOM 819 C C . ASN A 1 100 ? -4.391 3.883 5.310 1.00 85.44 100 ASN A C 1
ATOM 821 O O . ASN A 1 100 ? -3.882 4.531 4.392 1.00 85.44 100 ASN A O 1
ATOM 825 N N . LYS A 1 101 ? -5.643 4.097 5.724 1.00 75.44 101 LYS A N 1
ATOM 826 C CA . LYS A 1 101 ? -6.541 5.076 5.102 1.00 75.44 101 LYS A CA 1
ATOM 827 C C . LYS A 1 101 ? -6.039 6.514 5.232 1.00 75.44 101 LYS A C 1
ATOM 829 O O . LYS A 1 101 ? -6.213 7.280 4.290 1.00 75.44 101 LYS A O 1
ATOM 834 N N . GLY A 1 102 ? -5.418 6.872 6.358 1.00 72.75 102 GLY A N 1
ATOM 835 C CA . GLY A 1 102 ? -4.990 8.252 6.615 1.00 72.75 102 GLY A CA 1
ATOM 836 C C . GLY A 1 102 ? -3.951 8.758 5.617 1.00 72.75 102 GLY A C 1
ATOM 837 O O . GLY A 1 102 ? -3.873 9.950 5.350 1.00 72.75 102 GLY A O 1
ATOM 838 N N . ILE A 1 103 ? -3.208 7.832 5.011 1.00 72.44 103 ILE A N 1
ATOM 839 C CA . ILE A 1 103 ? -2.146 8.126 4.053 1.00 72.44 103 ILE A CA 1
ATOM 840 C C . ILE A 1 103 ? -2.687 8.241 2.609 1.00 72.44 103 ILE A C 1
ATOM 842 O O . ILE A 1 103 ? -2.105 8.940 1.780 1.00 72.44 103 ILE A O 1
ATOM 846 N N . LEU A 1 104 ? -3.811 7.581 2.301 1.00 68.38 104 LEU A N 1
ATOM 847 C CA . LEU A 1 104 ? -4.396 7.455 0.954 1.00 68.38 104 LEU A CA 1
ATOM 848 C C . LEU A 1 104 ? -5.727 8.209 0.781 1.00 68.38 104 LEU A C 1
ATOM 850 O O . LEU A 1 104 ? -6.498 7.897 -0.136 1.00 68.38 104 LEU A O 1
ATOM 854 N N . ASP A 1 105 ? -6.027 9.172 1.652 1.00 67.06 105 ASP A N 1
ATOM 855 C CA . ASP A 1 105 ? -7.246 9.973 1.537 1.00 67.06 105 ASP A CA 1
ATOM 856 C C . ASP A 1 105 ? -7.276 10.764 0.212 1.00 67.06 105 ASP A C 1
ATOM 858 O O . ASP A 1 105 ? -6.252 11.099 -0.389 1.00 67.06 105 ASP A O 1
ATOM 862 N N . LYS A 1 106 ? -8.485 11.058 -0.274 1.00 57.44 106 LYS A N 1
ATOM 863 C CA . LYS A 1 106 ? -8.755 11.735 -1.550 1.00 57.44 106 LYS A CA 1
ATOM 864 C C . LYS A 1 106 ? -7.975 13.038 -1.721 1.00 57.44 106 LYS A C 1
ATOM 866 O O . LYS A 1 106 ? -7.592 13.356 -2.842 1.00 57.44 106 LYS A O 1
ATOM 871 N N . SER A 1 107 ? -7.764 13.786 -0.641 1.00 58.00 107 SER A N 1
ATOM 872 C CA . SER A 1 107 ? -7.008 15.044 -0.650 1.00 58.00 107 SER A CA 1
ATOM 873 C C . SER A 1 107 ? -5.534 14.831 -1.007 1.00 58.00 107 SER A C 1
ATOM 875 O O . SER A 1 107 ? -4.979 15.600 -1.786 1.00 58.00 107 SER A O 1
ATOM 877 N N . SER A 1 108 ? -4.929 13.748 -0.516 1.00 56.84 108 SER A N 1
ATOM 878 C CA . SER A 1 108 ? -3.542 13.358 -0.786 1.00 56.84 108 SER A CA 1
ATOM 879 C C . SER A 1 108 ? -3.342 12.947 -2.247 1.00 56.84 108 SER A C 1
ATOM 881 O O . SER A 1 108 ? -2.361 13.306 -2.889 1.00 56.84 108 SER A O 1
ATOM 883 N N . LEU A 1 109 ? -4.321 12.242 -2.820 1.00 58.12 109 LEU A N 1
ATOM 884 C CA . LEU A 1 109 ? -4.237 11.719 -4.187 1.00 58.12 109 LEU A CA 1
ATOM 885 C C . LEU A 1 109 ? -4.305 12.804 -5.269 1.00 58.12 109 LEU A C 1
ATOM 887 O O . LEU A 1 109 ? -3.678 12.653 -6.315 1.00 58.12 109 LEU A O 1
ATOM 891 N N . ILE A 1 110 ? -5.018 13.905 -5.012 1.00 53.28 110 ILE A N 1
ATOM 892 C CA . ILE A 1 110 ? -5.104 15.055 -5.930 1.00 53.28 110 ILE A CA 1
ATOM 893 C C . ILE A 1 110 ? -3.750 15.778 -6.050 1.00 53.28 110 ILE A C 1
ATOM 895 O O . ILE A 1 110 ? -3.472 16.369 -7.085 1.00 53.28 110 ILE A O 1
ATOM 899 N N . SER A 1 111 ? -2.885 15.703 -5.033 1.00 51.28 111 SER A N 1
ATOM 900 C CA . SER A 1 111 ? -1.565 16.355 -5.041 1.00 51.28 111 SER A CA 1
ATOM 901 C C . SER A 1 111 ? -0.505 15.630 -5.883 1.00 51.28 111 SER A C 1
ATOM 903 O O . SER A 1 111 ? 0.585 16.168 -6.075 1.00 51.28 111 SER A O 1
ATOM 905 N N . VAL A 1 112 ? -0.771 14.395 -6.316 1.00 53.75 112 VAL A N 1
ATOM 906 C CA . VAL A 1 112 ? 0.231 13.499 -6.928 1.00 53.75 112 VAL A CA 1
ATOM 907 C C . VAL A 1 112 ? -0.160 13.058 -8.349 1.00 53.75 112 VAL A C 1
ATOM 909 O O . VAL A 1 112 ? 0.680 12.514 -9.069 1.00 53.75 112 VAL A O 1
ATOM 912 N N . MET A 1 113 ? -1.416 13.283 -8.756 1.00 51.50 113 MET A N 1
ATOM 913 C CA . MET A 1 113 ? -1.909 13.076 -10.129 1.00 51.50 113 MET A CA 1
ATOM 914 C C . MET A 1 113 ? -1.643 14.290 -11.013 1.00 51.50 113 MET A C 1
ATOM 916 O O . MET A 1 113 ? -1.281 14.052 -12.187 1.00 51.50 113 MET A O 1
#

pLDDT: mean 76.03, std 15.26, range [31.5, 93.5]

Radius of gyration: 13.91 Å; chains: 1; bounding box: 40×31×30 Å